Protein AF-A0A397SBZ4-F1 (afdb_monomer_lite)

Sequence (179 aa):
MANTTSKLQFVIDMLSDFSPIKFYKKYGGYKLRKEVERDLLAQLKMVEESGSTKQACKAKQHITNFNDTICSTRCEGYWDDRDMKMAQKRTEKRKSIHDYHIEYNVYREHDAHSSRITNATEKDDVSPTKKNLNDEINNFFQSPSEQKSTNPIKRRRESGIFNANNEEDKKMKIRDFFP

Radius of gyration: 30.91 Å; chains: 1; bounding box: 66×48×78 Å

Secondary structure (DSSP, 8-state):
-HHHHHHHHHHHHHGGG--HHHHHHHH-SSS-HHHHHHHHHHHHHHHHHHS-HHHHHHHHHHHHTHHHHHTSHHHHHHHHHHHHHHHHHHHHHHHHHHHHHHHHHHHHHHHHHHHHHHHHHHHTSS------THHHHHHHT-S----------PPP-----------------------

Organism: NCBI:txid658196

Foldseek 3Di:
DVVLVVLLVVCLVCLVVPALVVQCVVPVPVDDLVVSLVSSLVSLVVCLVPPDPVSVVSSVVCNVCVVVRCPDPVNVVSVVVVVVVVVVVVVVVVVVVVVVVVVVVVVVVVVVVVCVVVVVVVCVVPPDDDDDPPPVVVVVPDDDDDDDPPDDDDDDDDDDDDYDDDDDDDDDDDDDDDD

Structure (mmCIF, N/CA/C/O backbone):
data_AF-A0A397SBZ4-F1
#
_entry.id   AF-A0A397SBZ4-F1
#
loop_
_atom_site.group_PDB
_atom_site.id
_atom_site.type_symbol
_atom_site.label_atom_id
_atom_site.label_alt_id
_atom_site.label_comp_id
_atom_site.label_asym_id
_atom_site.label_entity_id
_atom_site.label_seq_id
_atom_site.pdbx_PDB_ins_code
_atom_site.Cartn_x
_atom_site.Cartn_y
_atom_site.Cartn_z
_atom_site.occupancy
_atom_site.B_iso_or_equiv
_atom_site.auth_seq_id
_atom_site.auth_comp_id
_atom_site.auth_asym_id
_atom_site.auth_atom_id
_atom_site.pdbx_PDB_model_num
ATOM 1 N N . MET A 1 1 ? -1.867 22.593 4.556 1.00 46.28 1 MET A N 1
ATOM 2 C CA . MET A 1 1 ? -2.786 22.044 5.582 1.00 46.28 1 MET A CA 1
ATOM 3 C C . MET A 1 1 ? -3.973 21.252 5.010 1.00 46.28 1 MET A C 1
ATOM 5 O O . MET A 1 1 ? -4.499 20.418 5.728 1.00 46.28 1 MET A O 1
ATOM 9 N N . ALA A 1 2 ? -4.357 21.404 3.732 1.00 49.19 2 ALA A N 1
ATOM 10 C CA . ALA A 1 2 ? -5.521 20.709 3.147 1.00 49.19 2 ALA A CA 1
ATOM 11 C C . ALA A 1 2 ? -5.445 19.161 3.112 1.00 49.19 2 ALA A C 1
ATOM 13 O O . ALA A 1 2 ? -6.467 18.482 3.109 1.00 49.19 2 ALA A O 1
ATOM 14 N N . ASN A 1 3 ? -4.239 18.584 3.101 1.00 66.25 3 ASN A N 1
ATOM 15 C CA . ASN A 1 3 ? -4.060 17.139 2.926 1.00 66.25 3 ASN A CA 1
ATOM 16 C C . ASN A 1 3 ? -4.430 16.342 4.197 1.00 66.25 3 ASN A C 1
ATOM 18 O O . ASN A 1 3 ? -5.014 15.265 4.109 1.00 66.25 3 ASN A O 1
ATOM 22 N N . THR A 1 4 ? -4.164 16.892 5.386 1.00 75.12 4 THR A N 1
ATOM 23 C CA . THR A 1 4 ? -4.404 16.208 6.668 1.00 75.12 4 THR A CA 1
ATOM 24 C C . THR A 1 4 ? -5.895 16.013 6.939 1.00 75.12 4 THR A C 1
ATOM 26 O O . THR A 1 4 ? -6.314 14.912 7.282 1.00 75.12 4 THR A O 1
ATOM 29 N N . THR A 1 5 ? -6.717 17.032 6.678 1.00 83.50 5 THR A N 1
ATOM 30 C CA . THR A 1 5 ? -8.176 16.965 6.861 1.00 83.50 5 THR A CA 1
ATOM 31 C C . THR A 1 5 ? -8.817 15.908 5.958 1.00 83.50 5 THR A C 1
ATOM 33 O O . THR A 1 5 ? -9.681 15.155 6.397 1.00 83.50 5 THR A O 1
ATOM 36 N N . SER A 1 6 ? -8.340 15.777 4.713 1.00 89.75 6 SER A N 1
ATOM 37 C CA . SER A 1 6 ? -8.847 14.769 3.770 1.00 89.75 6 SER A CA 1
ATOM 38 C C . SER A 1 6 ? -8.523 13.326 4.187 1.00 89.75 6 SER A C 1
ATOM 40 O O . SER A 1 6 ? -9.324 12.411 3.975 1.00 89.75 6 SER A O 1
ATOM 42 N N . LYS A 1 7 ? -7.359 13.111 4.813 1.00 92.12 7 LYS A N 1
ATOM 43 C CA . LYS A 1 7 ? -6.955 11.803 5.342 1.00 92.12 7 LYS A CA 1
ATOM 44 C C . LYS A 1 7 ? -7.755 11.430 6.573 1.00 92.12 7 LYS A C 1
ATOM 46 O O . LYS A 1 7 ? -8.218 10.297 6.650 1.00 92.12 7 LYS A O 1
ATOM 51 N N . LEU A 1 8 ? -7.936 12.383 7.483 1.00 93.44 8 LEU A N 1
ATOM 52 C CA . LEU A 1 8 ? -8.709 12.187 8.699 1.00 93.44 8 LEU A CA 1
ATOM 53 C C . LEU A 1 8 ? -10.146 11.786 8.362 1.00 93.44 8 LEU A C 1
ATOM 55 O O . LEU A 1 8 ? -10.614 10.753 8.835 1.00 93.44 8 LEU A O 1
ATOM 59 N N . GLN A 1 9 ? -10.799 12.532 7.464 1.00 94.00 9 GLN A N 1
ATOM 60 C CA . GLN A 1 9 ? -12.154 12.211 7.016 1.00 94.00 9 GLN A CA 1
ATOM 61 C C . GLN A 1 9 ? -12.226 10.815 6.390 1.00 94.00 9 GLN A C 1
ATOM 63 O O . GLN A 1 9 ? -13.091 10.019 6.735 1.00 94.00 9 GLN A O 1
ATOM 68 N N . PHE A 1 10 ? -11.263 10.470 5.532 1.00 95.38 10 PHE A N 1
ATOM 69 C CA . PHE A 1 10 ? -11.220 9.139 4.934 1.00 95.38 10 PHE A CA 1
ATOM 70 C C . PHE A 1 10 ? -11.072 8.018 5.973 1.00 95.38 10 PHE A C 1
ATOM 72 O O . PHE A 1 10 ? -11.692 6.966 5.831 1.00 95.38 10 PHE A O 1
ATOM 79 N N . VAL A 1 11 ? -10.250 8.218 7.008 1.00 95.44 11 VAL A N 1
ATOM 80 C CA . VAL A 1 11 ? -10.104 7.236 8.091 1.00 95.44 11 VAL A CA 1
ATOM 81 C C . VAL A 1 11 ? -11.407 7.110 8.871 1.00 95.44 11 VAL A C 1
ATOM 83 O O . VAL A 1 11 ? -11.813 5.982 9.135 1.00 95.44 11 VAL A O 1
ATOM 86 N N . ILE A 1 12 ? -12.086 8.226 9.161 1.00 95.00 12 ILE A N 1
ATOM 87 C CA . ILE A 1 12 ? -13.406 8.244 9.807 1.00 95.00 12 ILE A CA 1
ATOM 88 C C . ILE A 1 12 ? -14.417 7.405 9.016 1.00 95.00 12 ILE A C 1
ATOM 90 O O . ILE A 1 12 ? -15.064 6.531 9.597 1.00 95.00 12 ILE A O 1
ATOM 94 N N . ASP A 1 13 ? -14.510 7.616 7.702 1.00 94.50 13 ASP A N 1
ATOM 95 C CA . ASP A 1 13 ? -15.430 6.877 6.829 1.00 94.50 13 ASP A CA 1
ATOM 96 C C . ASP A 1 13 ? -15.102 5.369 6.818 1.00 94.50 13 ASP A C 1
ATOM 98 O O . ASP A 1 13 ? -15.990 4.512 6.804 1.00 94.50 13 ASP A O 1
ATOM 102 N N . MET A 1 14 ? -13.809 5.033 6.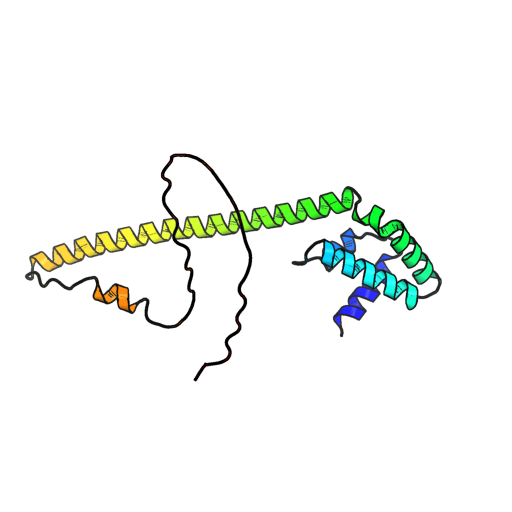890 1.00 95.06 14 MET A N 1
ATOM 103 C CA . MET A 1 14 ? -13.304 3.660 6.876 1.00 95.06 14 MET A CA 1
ATOM 104 C C . MET A 1 14 ? -13.453 2.925 8.223 1.00 95.06 14 MET A C 1
ATOM 106 O O . MET A 1 14 ? -13.342 1.704 8.240 1.00 95.06 14 MET A O 1
ATOM 110 N N . LEU A 1 15 ? -13.733 3.597 9.349 1.00 93.75 15 LEU A N 1
ATOM 111 C CA . LEU A 1 15 ? -13.794 2.953 10.680 1.00 93.75 15 LEU A CA 1
ATOM 112 C C . LEU A 1 15 ? -14.813 1.807 10.784 1.00 93.75 15 LEU A C 1
ATOM 114 O O . LEU A 1 15 ? -14.679 0.943 11.651 1.00 93.75 15 LEU A O 1
ATOM 118 N N . SER A 1 16 ? -15.868 1.844 9.966 1.00 90.44 16 SER A N 1
ATOM 119 C CA . SER A 1 16 ? -16.943 0.844 9.958 1.00 90.44 16 SER A CA 1
ATOM 120 C C . SER A 1 16 ? -16.513 -0.492 9.345 1.00 90.44 16 SER A C 1
ATOM 122 O O . SER A 1 16 ? -16.875 -1.537 9.875 1.00 90.44 16 SER A O 1
ATOM 124 N N . ASP A 1 17 ? -15.705 -0.445 8.288 1.00 93.44 17 ASP A N 1
ATOM 125 C CA . ASP A 1 17 ? -15.123 -1.590 7.583 1.00 93.44 17 ASP A CA 1
ATOM 126 C C . ASP A 1 17 ? -13.618 -1.342 7.416 1.00 93.44 17 ASP A C 1
ATOM 128 O O . ASP A 1 17 ? -13.101 -1.040 6.323 1.00 93.44 17 ASP A O 1
ATOM 132 N N . PHE A 1 18 ? -12.946 -1.357 8.571 1.00 94.25 18 PHE A N 1
ATOM 133 C CA . PHE A 1 18 ? -11.556 -0.957 8.708 1.00 94.25 18 PHE A CA 1
ATOM 134 C C . PHE A 1 18 ? -10.638 -1.917 7.958 1.00 94.25 18 PHE A C 1
ATOM 136 O O . PHE A 1 18 ? -10.640 -3.127 8.172 1.00 94.25 18 PHE A O 1
ATOM 143 N N . SER A 1 19 ? -9.811 -1.355 7.080 1.00 95.00 19 SER A N 1
ATOM 144 C CA . SER A 1 19 ? -8.835 -2.119 6.317 1.00 95.00 19 SER A CA 1
ATOM 145 C C . SER A 1 19 ? -7.596 -1.267 6.053 1.00 95.00 19 SER A C 1
ATOM 147 O O . SER A 1 19 ? -7.674 -0.324 5.259 1.00 95.00 19 SER A O 1
ATOM 149 N N . PRO A 1 20 ? -6.428 -1.608 6.631 1.00 96.00 20 PRO A N 1
ATOM 150 C CA . PRO A 1 20 ? -5.188 -0.891 6.341 1.00 96.00 20 PRO A CA 1
ATOM 151 C C . PRO A 1 20 ? -4.873 -0.851 4.842 1.00 96.00 20 PRO A C 1
ATOM 153 O O . PRO A 1 20 ? -4.431 0.169 4.326 1.00 96.00 20 PRO A O 1
ATOM 156 N N . ILE A 1 21 ? -5.221 -1.911 4.105 1.00 96.25 21 ILE A N 1
ATOM 157 C CA . ILE A 1 21 ? -5.024 -2.003 2.653 1.00 96.25 21 ILE A CA 1
ATOM 158 C C . ILE A 1 21 ? -5.789 -0.912 1.896 1.00 96.25 21 ILE A C 1
ATOM 160 O O . ILE A 1 21 ? -5.253 -0.351 0.940 1.00 96.25 21 ILE A O 1
ATOM 164 N N . LYS A 1 22 ? -7.022 -0.568 2.300 1.00 95.56 22 LYS A N 1
ATOM 165 C CA . LYS A 1 22 ? -7.767 0.543 1.672 1.00 95.56 22 LYS A CA 1
ATOM 166 C C . LYS A 1 22 ? -7.015 1.863 1.845 1.00 95.56 22 LYS A C 1
ATOM 168 O O . LYS A 1 22 ? -6.905 2.638 0.894 1.00 95.56 22 LYS A O 1
ATOM 173 N N . PHE A 1 23 ? -6.442 2.085 3.026 1.00 95.62 23 PHE A N 1
ATOM 174 C CA . PHE A 1 23 ? -5.597 3.245 3.287 1.00 95.62 23 PHE A CA 1
ATOM 175 C C . PHE A 1 23 ? -4.302 3.213 2.462 1.00 95.62 23 PHE A C 1
ATOM 177 O O . PHE A 1 23 ? -3.954 4.215 1.836 1.00 95.62 23 PHE A O 1
ATOM 184 N N . TYR A 1 24 ? -3.626 2.063 2.376 1.00 95.12 24 TYR A N 1
ATOM 185 C CA . TYR A 1 24 ? -2.408 1.903 1.577 1.00 95.12 24 TYR A CA 1
ATOM 186 C C . TYR A 1 24 ? -2.648 2.158 0.090 1.00 95.12 24 TYR A C 1
ATOM 188 O O . TYR A 1 24 ? -1.832 2.805 -0.558 1.00 95.12 24 TYR A O 1
ATOM 196 N N . LYS A 1 25 ? -3.777 1.708 -0.462 1.00 93.69 25 LYS A N 1
ATOM 197 C CA . LYS A 1 25 ? -4.127 1.970 -1.865 1.00 93.69 25 LYS A CA 1
ATOM 198 C C . LYS A 1 25 ? -4.328 3.458 -2.141 1.00 93.69 25 LYS A C 1
ATOM 200 O O . LYS A 1 25 ? -3.931 3.936 -3.197 1.00 93.69 25 LYS A O 1
ATOM 205 N N . LYS A 1 26 ? -4.925 4.191 -1.195 1.00 93.62 26 LYS A N 1
ATOM 206 C CA . LYS A 1 26 ? -5.213 5.622 -1.362 1.00 93.62 26 LYS A CA 1
ATOM 207 C C . LYS A 1 26 ? -3.995 6.515 -1.107 1.00 93.62 26 LYS A C 1
ATOM 209 O O . LYS A 1 26 ? -3.811 7.499 -1.815 1.00 93.62 26 LYS A O 1
ATOM 214 N N . TYR A 1 27 ? -3.165 6.184 -0.115 1.00 92.19 27 TYR A N 1
ATOM 215 C CA . TYR A 1 27 ? -2.091 7.070 0.364 1.00 92.19 27 TYR A CA 1
ATOM 216 C C . TYR A 1 27 ? -0.688 6.451 0.364 1.00 92.19 27 TYR A C 1
ATOM 218 O O . TYR A 1 27 ? 0.291 7.146 0.644 1.00 92.19 27 TYR A O 1
ATOM 226 N N . GLY A 1 28 ? -0.556 5.170 0.029 1.00 82.75 28 GLY A N 1
ATOM 227 C CA . GLY A 1 28 ? 0.700 4.421 0.059 1.00 82.75 28 GLY A CA 1
ATOM 228 C C . GLY A 1 28 ? 1.531 4.490 -1.219 1.00 82.75 28 GLY A C 1
ATOM 229 O O . GLY A 1 28 ? 2.298 3.570 -1.466 1.00 82.75 28 GLY A O 1
ATOM 230 N N . GLY A 1 29 ? 1.389 5.556 -2.017 1.00 84.44 29 GLY A N 1
ATOM 231 C CA . GLY A 1 29 ? 1.978 5.741 -3.355 1.00 84.44 29 GLY A CA 1
ATOM 232 C C . GLY A 1 29 ? 3.460 5.363 -3.481 1.00 84.44 29 GLY A C 1
ATOM 233 O O . GLY A 1 29 ? 3.771 4.197 -3.665 1.00 84.44 29 GLY A O 1
ATOM 234 N N . TYR A 1 30 ? 4.382 6.326 -3.400 1.00 70.50 30 TYR A N 1
ATOM 235 C CA . TYR A 1 30 ? 5.843 6.083 -3.449 1.00 70.50 30 TYR A CA 1
ATOM 236 C C . TYR A 1 30 ? 6.495 6.011 -2.063 1.00 70.50 30 TYR A C 1
ATOM 238 O O . TYR A 1 30 ? 7.714 6.041 -1.934 1.00 70.50 30 TYR A O 1
ATOM 246 N N . LYS A 1 31 ? 5.676 5.947 -1.015 1.00 83.75 31 LYS A N 1
ATOM 247 C CA . LYS A 1 31 ? 6.141 5.920 0.369 1.00 83.75 31 LYS A CA 1
ATOM 248 C C . LYS A 1 31 ? 6.629 4.534 0.768 1.00 83.75 31 LYS A C 1
ATOM 250 O O . LYS A 1 31 ? 6.171 3.520 0.225 1.00 83.75 31 LYS A O 1
ATOM 255 N N . LEU A 1 32 ? 7.514 4.508 1.760 1.00 90.62 32 LEU A N 1
ATOM 256 C CA . LEU A 1 32 ? 7.922 3.276 2.426 1.00 90.62 32 LEU A CA 1
ATOM 257 C C . LEU A 1 32 ? 6.771 2.747 3.285 1.00 90.62 32 LEU A C 1
ATOM 259 O O . LEU A 1 32 ? 6.054 3.527 3.914 1.00 90.62 32 LEU A O 1
ATOM 263 N N . ARG A 1 33 ? 6.629 1.420 3.370 1.00 93.25 33 ARG A N 1
ATOM 264 C CA . ARG A 1 33 ? 5.590 0.752 4.172 1.00 93.25 33 ARG A CA 1
ATOM 265 C C . ARG A 1 33 ? 5.457 1.345 5.579 1.00 93.25 33 ARG A C 1
ATOM 267 O O . ARG A 1 33 ? 4.388 1.826 5.950 1.00 93.25 33 ARG A O 1
ATOM 274 N N . LYS A 1 34 ? 6.578 1.418 6.302 1.00 93.50 34 LYS A N 1
ATOM 275 C CA . LYS A 1 34 ? 6.638 1.943 7.676 1.00 93.50 34 LYS A CA 1
ATOM 276 C C . LYS A 1 34 ? 6.150 3.388 7.797 1.00 93.50 34 LYS A C 1
ATOM 278 O O . LYS A 1 34 ? 5.624 3.773 8.836 1.00 93.50 34 LYS A O 1
ATOM 283 N N . GLU A 1 35 ? 6.331 4.210 6.765 1.00 94.38 35 GLU A N 1
ATOM 284 C CA . GLU A 1 35 ? 5.859 5.598 6.775 1.00 94.38 35 GLU A CA 1
ATOM 285 C C . GLU A 1 35 ? 4.342 5.669 6.629 1.00 94.38 35 GLU A C 1
ATOM 287 O O . GLU A 1 35 ? 3.697 6.471 7.298 1.00 94.38 35 GLU A O 1
ATOM 292 N N . VAL A 1 36 ? 3.768 4.823 5.773 1.00 94.50 36 VAL A N 1
ATOM 293 C CA . VAL A 1 36 ? 2.319 4.767 5.544 1.00 94.50 36 VAL A CA 1
ATOM 294 C C . VAL A 1 36 ? 1.602 4.200 6.765 1.00 94.50 36 VAL A C 1
ATOM 296 O O . VAL A 1 36 ? 0.556 4.712 7.149 1.00 94.50 36 VAL A O 1
ATOM 299 N N . GLU A 1 37 ? 2.175 3.183 7.404 1.00 95.62 37 GLU A N 1
ATOM 300 C CA . GLU A 1 37 ? 1.661 2.620 8.656 1.00 95.62 37 GLU A CA 1
ATOM 301 C C . GLU A 1 37 ? 1.715 3.636 9.796 1.00 95.62 37 GLU A C 1
ATOM 303 O O . GLU A 1 37 ? 0.733 3.804 10.516 1.00 95.62 37 GLU A O 1
ATOM 308 N N . ARG A 1 38 ? 2.824 4.377 9.922 1.00 95.69 38 ARG A N 1
ATOM 309 C CA . ARG A 1 38 ? 2.941 5.466 10.900 1.00 95.69 38 ARG A CA 1
ATOM 310 C C . ARG A 1 38 ? 1.912 6.567 10.647 1.00 95.69 38 ARG A C 1
ATOM 312 O O . ARG A 1 38 ? 1.324 7.068 11.600 1.00 95.69 38 ARG A O 1
ATOM 319 N N . ASP A 1 39 ? 1.692 6.929 9.384 1.00 95.38 39 ASP A N 1
ATOM 320 C CA . ASP A 1 39 ? 0.688 7.922 8.982 1.00 95.38 39 ASP A CA 1
ATOM 321 C C . ASP A 1 39 ? -0.725 7.433 9.338 1.00 95.38 39 ASP A C 1
ATOM 323 O O . ASP A 1 39 ? -1.476 8.162 9.978 1.00 95.38 39 ASP A O 1
ATOM 327 N N . LEU A 1 40 ? -1.067 6.177 9.025 1.00 96.12 40 LEU A N 1
ATOM 328 C CA . LEU A 1 40 ? -2.351 5.574 9.399 1.00 96.12 40 LEU A CA 1
ATOM 329 C C . LEU A 1 40 ? -2.565 5.584 10.918 1.00 96.12 40 LEU A C 1
ATOM 331 O O . LEU A 1 40 ? -3.630 5.989 11.383 1.00 96.12 40 LEU A O 1
ATOM 335 N N . LEU A 1 41 ? -1.553 5.180 11.688 1.00 96.94 41 LEU A N 1
ATOM 336 C CA . LEU A 1 41 ? -1.625 5.185 13.146 1.00 96.94 41 LEU A CA 1
ATOM 337 C C . LEU A 1 41 ? -1.812 6.605 13.696 1.00 96.94 41 LEU A C 1
ATOM 339 O O . LEU A 1 41 ? -2.608 6.806 14.610 1.00 96.94 41 LEU A O 1
ATOM 343 N N . ALA A 1 42 ? -1.121 7.596 13.128 1.00 96.38 42 ALA A N 1
ATOM 344 C CA . ALA A 1 42 ? -1.290 8.995 13.509 1.00 96.38 42 ALA A CA 1
ATOM 345 C C . ALA A 1 42 ? -2.716 9.493 13.228 1.00 96.38 42 ALA A C 1
ATOM 347 O O . ALA A 1 42 ? -3.316 10.131 14.088 1.00 96.38 42 ALA A O 1
ATOM 348 N N . GLN A 1 43 ? -3.291 9.152 12.069 1.00 96.00 43 GLN A N 1
ATOM 349 C CA . GLN A 1 43 ? -4.679 9.508 11.761 1.00 96.00 43 GLN A CA 1
ATOM 350 C C . GLN A 1 43 ? -5.670 8.833 12.719 1.00 96.00 43 GLN A C 1
ATOM 352 O O . GLN A 1 43 ? -6.603 9.483 13.174 1.00 96.00 43 GLN A O 1
ATOM 357 N N . LEU A 1 44 ? -5.467 7.558 13.066 1.00 96.69 44 LEU A N 1
ATOM 358 C CA . LEU A 1 44 ? -6.320 6.865 14.037 1.00 96.69 44 LEU A CA 1
ATOM 359 C C . LEU A 1 44 ? -6.275 7.527 15.419 1.00 96.69 44 LEU A C 1
ATOM 361 O O . LEU A 1 44 ? -7.327 7.711 16.024 1.00 96.69 44 LEU A O 1
ATOM 365 N N . LYS A 1 45 ? -5.091 7.937 15.890 1.00 96.94 45 LYS A N 1
ATOM 366 C CA . LYS A 1 45 ? -4.945 8.672 17.159 1.00 96.94 45 LYS A CA 1
ATOM 367 C C . LYS A 1 45 ? -5.670 10.014 17.132 1.00 96.94 45 LYS A C 1
ATOM 369 O O . LYS A 1 45 ? -6.384 10.346 18.068 1.00 96.94 45 LYS A O 1
ATOM 374 N N . MET A 1 46 ? -5.580 10.746 16.023 1.00 95.50 46 MET A N 1
ATOM 375 C CA . MET A 1 46 ? -6.344 11.985 15.870 1.00 95.50 46 MET A CA 1
ATOM 376 C C . MET A 1 46 ? -7.858 11.743 15.946 1.00 95.50 46 MET A C 1
ATOM 378 O O . MET A 1 46 ? -8.573 12.540 16.546 1.00 95.50 46 MET A O 1
ATOM 382 N N . VAL A 1 47 ? -8.362 10.650 15.365 1.00 96.12 47 VAL A N 1
ATOM 383 C CA . VAL A 1 47 ? -9.783 10.274 15.475 1.00 96.12 47 VAL A CA 1
ATOM 384 C C . VAL A 1 47 ? -10.156 9.875 16.905 1.00 96.12 47 VAL A C 1
ATOM 386 O O . VAL A 1 47 ? -11.258 10.189 17.344 1.00 96.12 47 VAL A O 1
ATOM 389 N N . GLU A 1 48 ? -9.267 9.197 17.630 1.00 96.62 48 GLU A N 1
ATOM 390 C CA . GLU A 1 48 ? -9.469 8.878 19.048 1.00 96.62 48 GLU A CA 1
ATOM 391 C C . GLU A 1 48 ? -9.633 10.149 19.896 1.00 96.62 48 GLU A C 1
ATOM 393 O O . GLU A 1 48 ? -10.521 10.206 20.742 1.00 96.62 48 GLU A O 1
ATOM 398 N N . GLU A 1 49 ? -8.825 11.176 19.631 1.00 94.75 49 GLU A N 1
ATOM 399 C CA . GLU A 1 49 ? -8.814 12.426 20.400 1.00 94.75 49 GLU A CA 1
ATOM 400 C C . GLU A 1 49 ? -9.935 13.402 20.010 1.00 94.75 49 GLU A C 1
ATOM 402 O O . GLU A 1 49 ? -10.472 14.100 20.869 1.00 94.75 49 GLU A O 1
ATOM 407 N N . SER A 1 50 ? -10.283 13.480 18.721 1.00 91.81 50 SER A N 1
ATOM 408 C CA . SER A 1 50 ? -11.175 14.524 18.178 1.00 91.81 50 SER A CA 1
ATOM 409 C C . SER A 1 50 ? -12.508 14.014 17.623 1.00 91.81 50 SER A C 1
ATOM 411 O O . SER A 1 50 ? -13.380 14.812 17.276 1.00 91.81 50 SER A O 1
ATOM 413 N N . GLY A 1 51 ? -12.681 12.696 17.508 1.00 90.38 51 GLY A N 1
ATOM 414 C CA . GLY A 1 51 ? -13.893 12.086 16.970 1.00 90.38 51 GLY A CA 1
ATOM 415 C C . GLY A 1 51 ? -15.065 12.085 17.952 1.00 90.38 51 GLY A C 1
ATOM 416 O O . GLY A 1 51 ? -14.921 12.287 19.156 1.00 90.38 51 GLY A O 1
ATOM 417 N N . SER A 1 52 ? -16.261 11.777 17.443 1.00 93.69 52 SER A N 1
ATOM 418 C CA . SER A 1 52 ? -17.409 11.472 18.309 1.00 93.69 52 SER A CA 1
ATOM 419 C C . SER A 1 52 ? -17.120 10.256 19.196 1.00 93.69 52 SER A C 1
ATOM 421 O O . SER A 1 52 ? -16.335 9.385 18.825 1.00 93.69 52 SER A O 1
ATOM 423 N N . THR A 1 53 ? -17.825 10.108 20.321 1.00 94.31 53 THR A N 1
ATOM 424 C CA . THR A 1 53 ? -17.610 9.006 21.281 1.00 94.31 53 THR A CA 1
ATOM 425 C C . THR A 1 53 ? -17.598 7.620 20.620 1.00 94.31 53 THR A C 1
ATOM 427 O O . THR A 1 53 ? -16.767 6.773 20.945 1.00 94.31 53 THR A O 1
ATOM 430 N N . LYS A 1 54 ? -18.482 7.391 19.635 1.00 95.12 54 LYS A N 1
ATOM 431 C CA . LYS A 1 54 ? -18.538 6.131 18.873 1.00 95.12 54 LYS A CA 1
ATOM 432 C C . LYS A 1 54 ? -17.315 5.939 17.973 1.00 95.12 54 LYS A C 1
ATOM 434 O O . LYS A 1 54 ? -16.802 4.827 17.875 1.00 95.12 54 LYS A O 1
ATOM 439 N N . GLN A 1 55 ? -16.868 6.997 17.298 1.00 95.12 55 GLN A N 1
ATOM 440 C CA . GLN A 1 55 ? -15.694 6.956 16.421 1.00 95.12 55 GLN A CA 1
ATOM 441 C C . GLN A 1 55 ? -14.414 6.772 17.233 1.00 95.12 55 GLN A C 1
ATOM 443 O O . GLN A 1 55 ? -13.616 5.906 16.890 1.00 95.12 55 GLN A O 1
ATOM 448 N N . ALA A 1 56 ? -14.268 7.509 18.334 1.00 95.88 56 ALA A N 1
ATOM 449 C CA . ALA A 1 56 ? -13.124 7.409 19.227 1.00 95.88 56 ALA A CA 1
ATOM 450 C C . ALA A 1 56 ? -12.985 5.998 19.816 1.00 95.88 56 ALA A C 1
ATOM 452 O O . ALA A 1 56 ? -11.908 5.411 19.773 1.00 95.88 56 ALA A O 1
ATOM 453 N N . CYS A 1 57 ? -14.092 5.398 20.270 1.00 95.94 57 CYS A N 1
ATOM 454 C CA . CYS A 1 57 ? -14.097 4.026 20.781 1.00 95.94 57 CYS A CA 1
ATOM 455 C C . CYS A 1 57 ? -13.649 3.003 19.719 1.00 95.94 57 CYS A C 1
ATOM 457 O O . CYS A 1 57 ? -12.794 2.159 19.992 1.00 95.94 57 CYS A O 1
ATOM 459 N N . LYS A 1 58 ? -14.160 3.115 18.484 1.00 96.00 58 LYS A N 1
ATOM 460 C CA . LYS A 1 58 ? -13.732 2.253 17.368 1.00 96.00 58 LYS A CA 1
ATOM 461 C C . LYS A 1 58 ? -12.268 2.472 16.991 1.00 96.00 58 LYS A C 1
ATOM 463 O O . LYS A 1 58 ? -11.549 1.504 16.767 1.00 96.00 58 LYS A O 1
ATOM 468 N N . ALA A 1 59 ? -11.819 3.724 16.920 1.00 96.56 59 ALA A N 1
ATOM 469 C CA . ALA A 1 59 ? -10.431 4.054 16.617 1.00 96.56 59 ALA A CA 1
ATOM 470 C C . ALA A 1 59 ? -9.487 3.451 17.664 1.00 96.56 59 ALA A C 1
ATOM 472 O O . ALA A 1 59 ? -8.528 2.781 17.293 1.00 96.56 59 ALA A O 1
ATOM 473 N N . LYS A 1 60 ? -9.822 3.581 18.952 1.00 97.00 60 LYS A N 1
ATOM 474 C CA . LYS A 1 60 ? -9.074 2.974 20.056 1.00 97.00 60 LYS A CA 1
ATOM 475 C C . LYS A 1 60 ? -8.957 1.456 19.918 1.00 97.00 60 LYS A C 1
ATOM 477 O O . LYS A 1 60 ? -7.863 0.920 20.049 1.00 97.00 60 LYS A O 1
ATOM 482 N N . GLN A 1 61 ? -10.052 0.771 19.585 1.00 96.50 61 GLN A N 1
ATOM 483 C CA . GLN A 1 61 ? -10.034 -0.675 19.341 1.00 96.50 61 GLN A CA 1
ATOM 484 C C . GLN A 1 61 ? -9.064 -1.054 18.207 1.00 96.50 61 GLN A C 1
ATOM 486 O O . GLN A 1 61 ? -8.261 -1.976 18.356 1.00 96.50 61 GLN A O 1
ATOM 491 N N . HIS A 1 62 ? -9.100 -0.322 17.090 1.00 96.31 62 HIS A N 1
ATOM 492 C CA . HIS A 1 62 ? -8.190 -0.551 15.961 1.00 96.31 62 HIS A CA 1
ATOM 493 C C . HIS A 1 62 ? -6.735 -0.204 16.289 1.00 96.31 62 HIS A C 1
ATOM 495 O O . HIS A 1 62 ? -5.836 -0.860 15.773 1.00 96.31 62 HIS A O 1
ATOM 501 N N . ILE A 1 63 ? -6.487 0.785 17.154 1.00 97.00 63 ILE A N 1
ATOM 502 C CA . ILE A 1 63 ? -5.144 1.127 17.649 1.00 97.00 63 ILE A CA 1
ATOM 503 C C . ILE A 1 63 ? -4.584 -0.008 18.511 1.00 97.00 63 ILE A C 1
ATOM 505 O O . ILE A 1 63 ? -3.430 -0.391 18.332 1.00 97.00 63 ILE A O 1
ATOM 509 N N . THR A 1 64 ? -5.385 -0.573 19.419 1.00 97.00 64 THR A N 1
ATOM 510 C CA . THR A 1 64 ? -4.957 -1.697 20.266 1.00 97.00 64 THR A CA 1
ATOM 511 C C . THR A 1 64 ? -4.563 -2.912 19.427 1.00 97.00 64 THR A C 1
ATOM 513 O O . THR A 1 64 ? -3.514 -3.501 19.666 1.00 97.00 64 THR A O 1
ATOM 516 N N . ASN A 1 65 ? -5.342 -3.222 18.390 1.00 95.81 65 ASN A N 1
ATOM 517 C CA . ASN A 1 65 ? -5.102 -4.369 17.506 1.00 95.81 65 ASN A CA 1
ATOM 518 C C . ASN A 1 65 ? -4.244 -4.012 16.278 1.00 95.81 65 ASN A C 1
ATOM 520 O O . ASN A 1 65 ? -4.210 -4.756 15.292 1.00 95.81 65 ASN A O 1
ATOM 524 N N . PHE A 1 66 ? -3.593 -2.844 16.283 1.00 96.19 66 PHE A N 1
ATOM 525 C CA . PHE A 1 66 ? -2.996 -2.279 15.076 1.00 96.19 66 PHE A CA 1
ATOM 526 C C . PHE A 1 66 ? -1.890 -3.166 14.515 1.00 96.19 66 PHE A C 1
ATOM 528 O O . PHE A 1 66 ? -1.933 -3.507 13.334 1.00 96.19 66 PHE A O 1
ATOM 535 N N . ASN A 1 67 ? -0.945 -3.573 15.369 1.00 94.94 67 ASN A N 1
ATOM 536 C CA . ASN A 1 67 ? 0.201 -4.397 14.980 1.00 94.94 67 ASN A CA 1
ATOM 537 C C . ASN A 1 67 ? -0.247 -5.727 14.369 1.00 94.94 67 ASN A C 1
ATOM 539 O O . ASN A 1 67 ? 0.200 -6.076 13.280 1.00 94.94 67 ASN A O 1
ATOM 543 N N . ASP A 1 68 ? -1.197 -6.409 15.004 1.00 95.19 68 ASP A N 1
ATOM 544 C CA . ASP A 1 68 ? -1.737 -7.675 14.499 1.00 95.19 68 ASP A CA 1
ATOM 545 C C . ASP A 1 68 ? -2.408 -7.491 13.133 1.00 95.19 68 ASP A C 1
ATOM 547 O O . ASP A 1 68 ? -2.270 -8.316 12.228 1.00 95.19 68 ASP A O 1
ATOM 551 N N . THR A 1 69 ? -3.091 -6.360 12.940 1.00 94.38 69 THR A N 1
ATOM 552 C CA . THR A 1 69 ? -3.776 -6.060 11.681 1.00 94.38 69 THR A CA 1
ATOM 553 C C . THR A 1 69 ? -2.785 -5.749 10.551 1.00 94.38 69 THR A C 1
ATOM 555 O O . THR A 1 69 ? -2.953 -6.242 9.430 1.00 94.38 69 THR A O 1
ATOM 558 N N . ILE A 1 70 ? -1.746 -4.944 10.806 1.00 94.94 70 ILE A N 1
ATOM 559 C CA . ILE A 1 70 ? -0.758 -4.564 9.777 1.00 94.94 70 ILE A CA 1
ATOM 560 C C . ILE A 1 70 ? 0.239 -5.683 9.458 1.00 94.94 70 ILE A C 1
ATOM 562 O O . ILE A 1 70 ? 0.713 -5.748 8.327 1.00 94.94 70 ILE A O 1
ATOM 566 N N . CYS A 1 71 ? 0.509 -6.578 10.412 1.00 93.12 71 CYS A N 1
ATOM 567 C CA . CYS A 1 71 ? 1.343 -7.770 10.230 1.00 93.12 71 CYS A CA 1
ATOM 568 C C . CYS A 1 71 ? 0.544 -8.982 9.721 1.00 93.12 71 CYS A C 1
ATOM 570 O O . CYS A 1 71 ? 1.079 -10.083 9.611 1.00 93.12 71 CYS A O 1
ATOM 572 N N . SER A 1 72 ? -0.747 -8.811 9.423 1.00 95.81 72 SER A N 1
ATOM 573 C CA . SER A 1 72 ? -1.561 -9.889 8.866 1.00 95.81 72 SER A CA 1
ATOM 574 C C . SER A 1 72 ? -1.041 -10.325 7.493 1.00 95.81 72 SER A C 1
ATOM 576 O O . SER A 1 72 ? -0.615 -9.500 6.681 1.00 95.81 72 SER A O 1
ATOM 578 N N . THR A 1 73 ? -1.176 -11.615 7.172 1.00 95.69 73 THR A N 1
ATOM 579 C CA . THR A 1 73 ? -0.776 -12.190 5.871 1.00 95.69 73 THR A CA 1
ATOM 580 C C . THR A 1 73 ? -1.378 -11.440 4.683 1.00 95.69 73 THR A C 1
ATOM 582 O O . THR A 1 73 ? -0.764 -11.325 3.626 1.00 95.69 73 THR A O 1
ATOM 585 N N . ARG A 1 74 ? -2.583 -10.886 4.853 1.00 94.75 74 ARG A N 1
ATOM 586 C CA . ARG A 1 74 ? -3.258 -10.097 3.820 1.00 94.75 74 ARG A CA 1
ATOM 587 C C . ARG A 1 74 ? -2.546 -8.766 3.556 1.00 94.75 74 ARG A C 1
ATOM 589 O O . ARG A 1 74 ? -2.471 -8.339 2.405 1.00 94.75 74 ARG A O 1
ATOM 596 N N . CYS A 1 75 ? -2.071 -8.098 4.607 1.00 94.94 75 CYS A N 1
ATOM 597 C CA . CYS A 1 75 ? -1.303 -6.860 4.494 1.00 94.94 75 CYS A CA 1
ATOM 598 C C . CYS A 1 75 ? 0.097 -7.130 3.935 1.00 94.94 75 CYS A C 1
ATOM 600 O O . CYS A 1 75 ? 0.518 -6.402 3.040 1.00 94.94 75 CYS A O 1
ATOM 602 N N . GLU A 1 76 ? 0.766 -8.194 4.389 1.00 94.94 76 GLU A N 1
ATOM 603 C CA . GLU A 1 76 ? 2.053 -8.645 3.835 1.00 94.94 76 GLU A CA 1
ATOM 604 C C . GLU A 1 76 ? 1.945 -8.913 2.330 1.00 94.94 76 GLU A C 1
ATOM 606 O O . GLU A 1 76 ? 2.613 -8.257 1.535 1.00 94.94 76 GLU A O 1
ATOM 611 N N . GLY A 1 77 ? 0.994 -9.758 1.918 1.00 96.00 77 GLY A N 1
ATOM 612 C CA . GLY A 1 77 ? 0.802 -10.094 0.506 1.00 96.00 77 GLY A CA 1
ATOM 613 C C . GLY A 1 77 ? 0.469 -8.887 -0.379 1.00 96.00 77 GLY A C 1
ATOM 614 O O . GLY A 1 77 ? 0.830 -8.864 -1.553 1.00 96.00 77 GLY A O 1
ATOM 615 N N . TYR A 1 78 ? -0.183 -7.852 0.165 1.00 95.38 78 TYR A N 1
ATOM 616 C CA . TYR A 1 78 ? -0.387 -6.596 -0.561 1.00 95.38 78 TYR A CA 1
ATOM 617 C C . TYR A 1 78 ? 0.933 -5.858 -0.827 1.00 95.38 78 TYR A C 1
ATOM 619 O O . TYR A 1 78 ? 1.130 -5.337 -1.928 1.00 95.38 78 TYR A O 1
ATOM 627 N N . TRP A 1 79 ? 1.815 -5.776 0.173 1.00 95.25 79 TRP A N 1
ATOM 628 C CA . TRP A 1 79 ? 3.107 -5.110 0.019 1.00 95.25 79 TRP A CA 1
ATOM 629 C C . TRP A 1 79 ? 4.035 -5.899 -0.899 1.00 95.25 79 TRP A C 1
ATOM 631 O O . TRP A 1 79 ? 4.629 -5.292 -1.787 1.00 95.25 79 TRP A O 1
ATOM 641 N N . ASP A 1 80 ? 4.067 -7.225 -0.771 1.00 95.12 80 ASP A N 1
ATOM 642 C CA . ASP A 1 80 ? 4.849 -8.098 -1.649 1.00 95.12 80 ASP A CA 1
ATOM 643 C C . ASP A 1 80 ? 4.422 -7.954 -3.117 1.00 95.12 80 ASP A C 1
ATOM 645 O O . ASP A 1 80 ? 5.260 -7.730 -3.992 1.00 95.12 80 ASP A O 1
ATOM 649 N N . ASP A 1 81 ? 3.114 -7.995 -3.405 1.00 94.69 81 ASP A N 1
ATOM 650 C CA . ASP A 1 81 ? 2.587 -7.795 -4.763 1.00 94.69 81 ASP A CA 1
ATOM 651 C C . ASP A 1 81 ? 2.924 -6.399 -5.310 1.00 94.69 81 ASP A C 1
ATOM 653 O O . ASP A 1 81 ? 3.335 -6.244 -6.465 1.00 94.69 81 ASP A O 1
ATOM 657 N N . ARG A 1 82 ? 2.798 -5.360 -4.476 1.00 92.44 82 ARG A N 1
ATOM 658 C CA . ARG A 1 82 ? 3.161 -3.991 -4.858 1.00 92.44 82 ARG A CA 1
ATOM 659 C C . ARG A 1 82 ? 4.647 -3.883 -5.190 1.00 92.44 82 ARG A C 1
ATOM 661 O O . ARG A 1 82 ? 4.996 -3.300 -6.220 1.00 92.44 82 ARG A O 1
ATOM 668 N N . ASP A 1 83 ? 5.514 -4.420 -4.344 1.00 91.81 83 ASP A N 1
ATOM 669 C CA . ASP A 1 83 ? 6.962 -4.323 -4.506 1.00 91.81 83 ASP A CA 1
ATOM 670 C C . ASP A 1 83 ? 7.439 -5.157 -5.702 1.00 91.81 83 ASP A C 1
ATOM 672 O O . ASP A 1 83 ? 8.276 -4.691 -6.486 1.00 91.81 83 ASP A O 1
ATOM 676 N N . MET A 1 84 ? 6.818 -6.316 -5.937 1.00 94.69 84 MET A N 1
ATOM 677 C CA . MET A 1 84 ? 7.020 -7.126 -7.137 1.00 94.69 84 MET A CA 1
ATOM 678 C C . MET A 1 84 ? 6.625 -6.364 -8.409 1.00 94.69 84 MET A C 1
ATOM 680 O O . MET A 1 84 ? 7.424 -6.280 -9.343 1.00 94.69 84 MET A O 1
ATOM 684 N N . LYS A 1 85 ? 5.448 -5.724 -8.446 1.00 92.88 85 LYS A N 1
ATOM 685 C CA . LYS A 1 85 ? 5.016 -4.892 -9.588 1.00 92.88 85 LYS A CA 1
ATOM 686 C C . LYS A 1 85 ? 5.968 -3.725 -9.847 1.00 92.88 85 LYS A C 1
ATOM 688 O O . LYS A 1 85 ? 6.264 -3.395 -10.996 1.00 92.88 85 LYS A O 1
ATOM 693 N N . MET A 1 86 ? 6.477 -3.096 -8.790 1.00 90.19 86 MET A N 1
ATOM 694 C CA . MET A 1 86 ? 7.466 -2.020 -8.904 1.00 90.19 86 MET A CA 1
ATOM 695 C C . MET A 1 86 ? 8.822 -2.535 -9.402 1.00 90.19 86 MET A C 1
ATOM 697 O O . MET A 1 86 ? 9.514 -1.839 -10.148 1.00 90.19 86 MET A O 1
ATOM 701 N N . ALA A 1 87 ? 9.226 -3.747 -9.019 1.00 92.50 87 ALA A N 1
ATOM 702 C CA . ALA A 1 87 ? 10.413 -4.400 -9.560 1.00 92.50 87 AL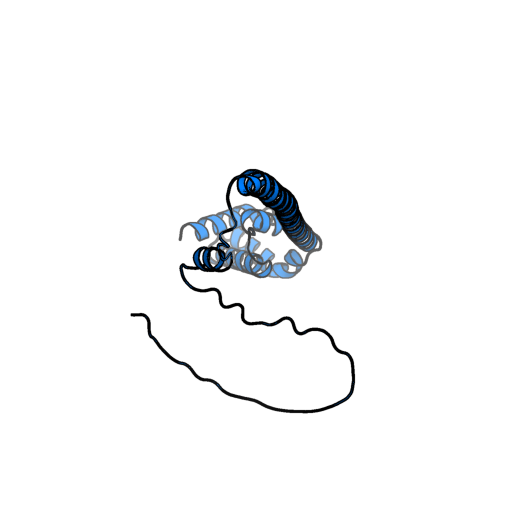A A CA 1
ATOM 703 C C . ALA A 1 87 ? 10.246 -4.732 -11.052 1.00 92.50 87 ALA A C 1
ATOM 705 O O . ALA A 1 87 ? 11.112 -4.361 -11.840 1.00 92.50 87 ALA A O 1
ATOM 706 N N . GLN A 1 88 ? 9.116 -5.320 -11.451 1.00 95.19 88 GLN A N 1
ATOM 707 C CA . GLN A 1 88 ? 8.807 -5.645 -12.850 1.00 95.19 88 GLN A CA 1
ATOM 708 C C . GLN A 1 88 ? 8.858 -4.406 -13.749 1.00 95.19 88 GLN A C 1
ATOM 710 O O . GLN A 1 88 ? 9.623 -4.386 -14.710 1.00 95.19 88 GLN A O 1
ATOM 715 N N . LYS A 1 89 ? 8.175 -3.317 -13.368 1.00 92.81 89 LYS A N 1
ATOM 716 C CA . LYS A 1 89 ? 8.222 -2.044 -14.112 1.00 92.81 89 LYS A CA 1
ATOM 717 C C . LYS A 1 89 ? 9.641 -1.491 -14.266 1.00 92.81 89 LYS A C 1
ATOM 719 O O . LYS A 1 89 ? 9.991 -0.944 -15.312 1.00 92.81 89 LYS A O 1
ATOM 724 N N . ARG A 1 90 ? 10.480 -1.604 -13.227 1.00 92.50 90 ARG A N 1
ATOM 725 C CA . ARG A 1 90 ? 11.892 -1.183 -13.302 1.00 92.50 90 ARG A CA 1
ATOM 726 C C . ARG A 1 90 ? 12.677 -2.044 -14.288 1.00 92.50 90 ARG A C 1
ATOM 728 O O . ARG A 1 90 ? 13.478 -1.499 -15.045 1.00 92.50 90 ARG A O 1
ATOM 735 N N . THR A 1 91 ? 12.452 -3.353 -14.280 1.00 95.12 91 THR A N 1
ATOM 736 C CA . THR A 1 91 ? 13.094 -4.295 -15.203 1.00 95.12 91 THR A CA 1
ATOM 737 C C . THR A 1 91 ? 12.680 -4.028 -16.647 1.00 95.12 91 THR A C 1
ATOM 739 O O . THR A 1 91 ? 13.548 -3.897 -17.504 1.00 95.12 91 THR A O 1
ATOM 742 N N . GLU A 1 92 ? 11.387 -3.851 -16.913 1.00 96.50 92 GLU A N 1
ATOM 743 C CA . GLU A 1 92 ? 10.861 -3.512 -18.243 1.00 96.50 92 GLU A CA 1
ATOM 744 C C . GLU A 1 92 ? 11.444 -2.198 -18.768 1.00 96.50 92 GLU A C 1
ATOM 746 O O . GLU A 1 92 ? 11.933 -2.139 -19.895 1.00 96.50 92 GLU A O 1
ATOM 751 N N . LYS A 1 93 ? 11.487 -1.157 -17.925 1.00 94.50 93 LYS A N 1
ATOM 752 C CA . LYS A 1 93 ? 12.104 0.122 -18.296 1.00 94.50 93 LYS A CA 1
ATOM 753 C C . LYS A 1 93 ? 13.584 -0.041 -18.651 1.00 94.50 93 LYS A C 1
ATOM 755 O O . LYS A 1 93 ? 14.046 0.556 -19.618 1.00 94.50 93 LYS A O 1
ATOM 760 N N . ARG A 1 94 ? 14.338 -0.842 -17.890 1.00 93.50 94 ARG A N 1
ATOM 761 C CA . ARG A 1 94 ? 15.755 -1.121 -18.190 1.00 93.50 94 ARG A CA 1
ATOM 762 C C . ARG A 1 94 ? 15.924 -1.891 -19.493 1.00 93.50 94 ARG A C 1
ATOM 764 O O . ARG A 1 94 ? 16.841 -1.573 -20.240 1.00 93.50 94 ARG A O 1
ATOM 771 N N . LYS A 1 95 ? 15.042 -2.855 -19.766 1.00 95.75 95 LYS A N 1
ATOM 772 C CA . LYS A 1 95 ? 15.029 -3.592 -21.030 1.00 95.75 95 LYS A CA 1
ATOM 773 C C . LYS A 1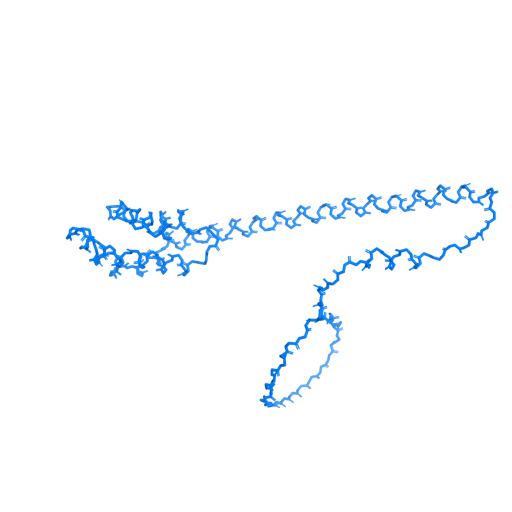 95 ? 14.812 -2.642 -22.211 1.00 95.75 95 LYS A C 1
ATOM 775 O O . LYS A 1 95 ? 15.634 -2.619 -23.110 1.00 95.75 95 LYS A O 1
ATOM 780 N N . SER A 1 96 ? 13.803 -1.774 -22.143 1.00 94.44 96 SER A N 1
ATOM 781 C CA . SER A 1 96 ? 13.540 -0.783 -23.199 1.00 94.44 96 SER A CA 1
ATOM 782 C C . SER A 1 96 ? 14.723 0.165 -23.444 1.00 94.44 96 SER A C 1
ATOM 784 O O . SER A 1 96 ? 15.062 0.434 -24.592 1.00 94.44 96 SER A O 1
ATOM 786 N N . ILE A 1 97 ? 15.390 0.637 -22.383 1.00 94.06 97 ILE A N 1
ATOM 787 C CA . ILE A 1 97 ? 16.600 1.468 -22.515 1.00 94.06 97 ILE A CA 1
ATOM 788 C C . ILE A 1 97 ? 17.734 0.689 -23.195 1.00 94.06 97 ILE A C 1
ATOM 790 O O . ILE A 1 97 ? 18.459 1.245 -24.017 1.00 94.06 97 ILE A O 1
ATOM 794 N N . HIS A 1 98 ? 17.907 -0.583 -22.837 1.00 94.94 98 HIS A N 1
ATOM 795 C CA . HIS A 1 98 ? 18.929 -1.440 -23.424 1.00 94.94 98 HIS A CA 1
ATOM 796 C C . HIS A 1 98 ? 18.674 -1.697 -24.913 1.00 94.94 98 HIS A C 1
ATOM 798 O O . HIS A 1 98 ? 19.590 -1.523 -25.713 1.00 94.94 98 HIS A O 1
ATOM 804 N N . ASP A 1 99 ? 17.435 -2.028 -25.276 1.00 94.38 99 ASP A N 1
ATOM 805 C CA . ASP A 1 99 ? 17.031 -2.280 -26.660 1.00 94.38 99 ASP A CA 1
ATOM 806 C C . ASP A 1 99 ? 17.275 -1.033 -27.533 1.00 94.38 99 ASP A C 1
ATOM 808 O O . ASP A 1 99 ? 17.894 -1.130 -28.591 1.00 94.38 99 ASP A O 1
ATOM 812 N N . TYR A 1 100 ? 16.919 0.160 -27.032 1.00 94.19 100 TYR A N 1
ATOM 813 C CA . TYR A 1 100 ? 17.217 1.433 -27.703 1.00 94.19 100 TYR A CA 1
ATOM 814 C C . TYR A 1 100 ? 18.723 1.667 -27.888 1.00 94.19 100 TYR A C 1
ATOM 816 O O . TYR A 1 100 ? 19.162 2.155 -28.927 1.00 94.19 100 TYR A O 1
ATOM 824 N N . HIS A 1 101 ? 19.540 1.325 -26.887 1.00 92.12 101 HIS A N 1
ATOM 825 C CA . HIS A 1 101 ? 20.990 1.489 -26.980 1.00 92.12 101 HIS A CA 1
ATOM 826 C C . HIS A 1 101 ? 21.606 0.576 -28.047 1.00 92.12 101 HIS A C 1
ATOM 828 O O . HIS A 1 101 ? 22.510 1.005 -28.760 1.00 92.12 101 HIS A O 1
ATOM 834 N N . ILE A 1 102 ? 21.111 -0.660 -28.173 1.00 93.25 102 ILE A N 1
ATOM 835 C CA . ILE A 1 102 ? 21.531 -1.580 -29.236 1.00 93.25 102 ILE A CA 1
ATOM 836 C C . ILE A 1 102 ? 21.177 -0.992 -30.600 1.00 93.25 102 ILE A C 1
ATOM 838 O O . ILE A 1 102 ? 22.061 -0.857 -31.441 1.00 93.25 102 ILE A O 1
ATOM 842 N N . GLU A 1 103 ? 19.915 -0.611 -30.803 1.00 92.25 103 GLU A N 1
ATOM 843 C CA . GLU A 1 103 ? 19.439 -0.061 -32.075 1.00 92.25 103 GLU A CA 1
ATOM 844 C C . GLU A 1 103 ? 20.248 1.176 -32.492 1.00 92.25 103 GLU A C 1
ATOM 846 O O . GLU A 1 103 ? 20.781 1.247 -33.599 1.00 92.25 103 GLU A O 1
ATOM 851 N N . TYR A 1 104 ? 20.423 2.122 -31.571 1.00 92.06 104 TYR A N 1
ATOM 852 C CA . TYR A 1 104 ? 21.195 3.332 -31.823 1.00 92.06 104 TYR A CA 1
ATOM 853 C C . TYR A 1 104 ? 22.674 3.044 -32.135 1.00 92.06 104 TYR A C 1
ATOM 855 O O . TYR A 1 104 ? 23.249 3.685 -33.017 1.00 92.06 104 TYR A O 1
ATOM 863 N N . ASN A 1 105 ? 23.302 2.078 -31.455 1.00 91.38 105 ASN A N 1
ATOM 864 C CA . ASN A 1 105 ? 24.685 1.697 -31.753 1.00 91.38 105 ASN A CA 1
ATOM 865 C C . ASN A 1 105 ? 24.814 1.075 -33.150 1.00 91.38 105 ASN A C 1
ATOM 867 O O . ASN A 1 105 ? 25.769 1.395 -33.852 1.00 91.38 105 ASN A O 1
ATOM 871 N N . VAL A 1 106 ? 23.844 0.257 -33.575 1.00 91.06 106 VAL A N 1
ATOM 872 C CA . VAL A 1 106 ? 23.816 -0.316 -34.931 1.00 91.06 106 VAL A CA 1
ATOM 873 C C . VAL A 1 106 ? 23.755 0.790 -35.986 1.00 91.06 106 VAL A C 1
ATOM 875 O O . VAL A 1 106 ? 24.570 0.792 -36.909 1.00 91.06 106 VAL A O 1
ATOM 878 N N . TYR A 1 107 ? 22.854 1.767 -35.837 1.00 90.06 107 TYR A N 1
ATOM 879 C CA . TYR A 1 107 ? 22.778 2.899 -36.770 1.00 90.06 107 TYR A CA 1
ATOM 880 C C . TYR A 1 107 ? 24.061 3.728 -36.777 1.00 90.06 107 TYR A C 1
ATOM 882 O O . TYR A 1 107 ? 24.584 4.043 -37.842 1.00 90.06 107 TYR A O 1
ATOM 890 N N . ARG A 1 108 ? 24.622 4.020 -35.599 1.00 90.50 108 ARG A N 1
ATOM 891 C CA . ARG A 1 108 ? 25.883 4.760 -35.483 1.00 90.50 108 ARG A CA 1
ATOM 892 C C . ARG A 1 108 ? 27.030 4.056 -36.214 1.00 90.50 108 ARG A C 1
ATOM 894 O O . ARG A 1 108 ? 27.812 4.716 -36.894 1.00 90.50 108 ARG A O 1
ATOM 901 N N . GLU A 1 109 ? 27.166 2.741 -36.054 1.00 89.62 109 GLU A N 1
ATOM 902 C CA . GLU A 1 109 ? 28.203 1.967 -36.745 1.00 89.62 109 GLU A CA 1
ATOM 903 C C . GLU A 1 109 ? 27.984 1.960 -38.259 1.00 89.62 109 GLU A C 1
ATOM 905 O O . GLU A 1 109 ? 28.938 2.154 -39.018 1.00 89.62 109 GLU A O 1
ATOM 910 N N . HIS A 1 110 ? 26.734 1.804 -38.701 1.00 88.94 110 HIS A N 1
ATOM 911 C CA . HIS A 1 110 ? 26.383 1.861 -40.116 1.00 88.94 110 HIS A CA 1
ATOM 912 C C . HIS A 1 110 ? 26.699 3.230 -40.733 1.00 88.94 110 HIS A C 1
ATOM 914 O O . HIS A 1 110 ? 27.300 3.295 -41.806 1.00 88.94 110 HIS A O 1
ATOM 920 N N . ASP A 1 111 ? 26.360 4.323 -40.051 1.00 85.56 111 ASP A N 1
ATOM 921 C CA . ASP A 1 111 ? 26.654 5.686 -40.499 1.00 85.56 111 ASP A CA 1
ATOM 922 C C . ASP A 1 111 ? 28.157 5.951 -40.549 1.00 85.56 111 ASP A C 1
ATOM 924 O O . ASP A 1 111 ? 28.653 6.531 -41.517 1.00 85.56 111 ASP A O 1
ATOM 928 N N . ALA A 1 112 ? 28.909 5.485 -39.548 1.00 85.81 112 ALA A N 1
ATOM 929 C CA . ALA A 1 112 ? 30.363 5.599 -39.534 1.00 85.81 112 ALA A CA 1
ATOM 930 C C . ALA A 1 112 ? 31.003 4.826 -40.700 1.00 85.81 112 ALA A C 1
ATOM 932 O O . ALA A 1 112 ? 31.909 5.335 -41.366 1.00 85.81 112 ALA A O 1
ATOM 933 N N . HIS A 1 113 ? 30.519 3.614 -40.983 1.00 85.00 113 HIS A N 1
ATOM 934 C CA . HIS A 1 113 ? 30.998 2.803 -42.099 1.00 85.00 113 HIS A CA 1
ATOM 935 C C . HIS A 1 113 ? 30.623 3.411 -43.457 1.00 85.00 113 HIS A C 1
ATOM 937 O O . HIS A 1 113 ? 31.475 3.529 -44.337 1.00 85.00 113 HIS A O 1
ATOM 943 N N . SER A 1 114 ? 29.376 3.858 -43.611 1.00 83.19 114 SER A N 1
ATOM 944 C CA . SER A 1 114 ? 28.881 4.514 -44.826 1.00 83.19 114 SER A CA 1
ATOM 945 C C . SER A 1 114 ? 29.655 5.796 -45.103 1.00 83.19 114 SER A C 1
ATOM 947 O O . SER A 1 114 ? 30.190 5.970 -46.192 1.00 83.19 114 SER A O 1
ATOM 949 N N . SER A 1 115 ? 29.836 6.636 -44.082 1.00 79.56 115 SER A N 1
ATOM 950 C CA . SER A 1 115 ? 30.657 7.845 -44.172 1.00 79.56 115 SER A CA 1
ATOM 951 C C . SER A 1 115 ? 32.089 7.518 -44.578 1.00 79.56 115 SER A C 1
ATOM 953 O O . SER A 1 115 ? 32.690 8.258 -45.350 1.00 79.56 115 SER A O 1
ATOM 955 N N . ARG A 1 116 ? 32.667 6.413 -44.092 1.00 81.75 116 ARG A N 1
ATOM 956 C CA . ARG A 1 116 ? 34.007 5.988 -44.508 1.00 81.75 116 ARG A CA 1
ATOM 957 C C . ARG A 1 116 ? 34.055 5.605 -45.986 1.00 81.75 116 ARG A C 1
ATOM 959 O O . ARG A 1 116 ? 35.021 5.982 -46.638 1.00 81.75 116 ARG A O 1
ATOM 966 N N . ILE A 1 117 ? 33.059 4.888 -46.504 1.00 75.19 117 ILE A N 1
ATOM 967 C CA . ILE A 1 117 ? 32.983 4.534 -47.930 1.00 75.19 117 ILE A CA 1
ATOM 968 C C . ILE A 1 117 ? 32.819 5.793 -48.775 1.00 75.19 117 ILE A C 1
ATOM 970 O O . ILE A 1 117 ? 33.619 6.012 -49.679 1.00 75.19 117 ILE A O 1
ATOM 974 N N . THR A 1 118 ? 31.841 6.644 -48.463 1.00 69.19 118 THR A N 1
ATOM 975 C CA . THR A 1 118 ? 31.587 7.877 -49.219 1.00 69.19 118 THR A CA 1
ATOM 976 C C . THR A 1 118 ? 32.824 8.773 -49.227 1.00 69.19 118 THR A C 1
ATOM 978 O O . THR A 1 118 ? 33.307 9.139 -50.292 1.00 69.19 118 THR A O 1
ATOM 981 N N . ASN A 1 119 ? 33.440 9.010 -48.064 1.00 65.94 119 ASN A N 1
ATOM 982 C CA . ASN A 1 119 ? 34.663 9.811 -47.971 1.00 65.94 119 ASN A CA 1
ATOM 983 C C . ASN A 1 119 ? 35.890 9.142 -48.613 1.00 65.94 119 ASN A C 1
ATOM 985 O O . ASN A 1 119 ? 36.825 9.844 -48.982 1.00 65.94 119 ASN A O 1
ATOM 989 N N . ALA A 1 120 ? 35.957 7.808 -48.689 1.00 59.97 120 ALA A N 1
ATOM 990 C CA . ALA A 1 120 ? 37.023 7.116 -49.418 1.00 59.97 120 ALA A CA 1
ATOM 991 C C . ALA A 1 120 ? 36.828 7.259 -50.932 1.00 59.97 120 ALA A C 1
ATOM 993 O O . ALA A 1 120 ? 37.785 7.536 -51.641 1.00 59.97 120 ALA A O 1
ATOM 994 N N . THR A 1 121 ? 35.579 7.174 -51.392 1.00 57.88 121 THR A N 1
ATOM 995 C CA . THR A 1 121 ? 35.203 7.336 -52.803 1.00 57.88 121 THR A CA 1
ATOM 996 C C . THR A 1 121 ? 35.417 8.780 -53.277 1.00 57.88 121 THR A C 1
ATOM 998 O O . THR A 1 121 ? 35.849 8.994 -54.400 1.00 57.88 121 THR A O 1
ATOM 1001 N N . GLU A 1 122 ? 35.195 9.777 -52.413 1.00 52.81 122 GLU A N 1
ATOM 1002 C CA . GLU A 1 122 ? 35.470 11.196 -52.707 1.00 52.81 122 GLU A CA 1
ATOM 1003 C C . GLU A 1 122 ? 36.965 11.567 -52.621 1.00 52.81 122 GLU A C 1
ATOM 1005 O O . GLU A 1 122 ? 37.403 12.536 -53.239 1.00 52.81 122 GLU A O 1
ATOM 1010 N N . LYS A 1 123 ? 37.775 10.814 -51.863 1.00 49.81 123 LYS A N 1
ATOM 1011 C CA . LYS A 1 123 ? 39.224 11.063 -51.712 1.00 49.81 123 LYS A CA 1
ATOM 1012 C C . LYS A 1 123 ? 40.092 10.399 -52.773 1.00 49.81 123 LYS A C 1
ATOM 1014 O O . LYS A 1 123 ? 41.250 10.789 -52.903 1.00 49.81 123 LYS A O 1
ATOM 1019 N N . ASP A 1 124 ? 39.547 9.467 -53.548 1.00 47.06 124 ASP A N 1
ATOM 1020 C CA . ASP A 1 124 ? 40.218 8.982 -54.757 1.00 47.06 124 ASP A CA 1
ATOM 1021 C C . ASP A 1 124 ? 40.214 10.030 -55.890 1.00 47.06 124 ASP A C 1
ATOM 1023 O O . ASP A 1 124 ? 40.931 9.850 -56.870 1.00 47.06 124 ASP A O 1
ATOM 1027 N N . ASP A 1 125 ? 39.527 11.170 -55.708 1.00 51.03 125 ASP A N 1
ATOM 1028 C CA . ASP A 1 125 ? 39.651 12.348 -56.580 1.00 51.03 125 ASP A CA 1
ATOM 1029 C C . ASP A 1 125 ? 40.418 13.536 -55.959 1.00 51.03 125 ASP A C 1
ATOM 1031 O O . ASP A 1 125 ? 40.802 14.453 -56.685 1.00 51.03 125 ASP A O 1
ATOM 1035 N N . VAL A 1 126 ? 40.731 13.558 -54.651 1.00 49.66 126 VAL A N 1
ATOM 1036 C CA . VAL A 1 126 ? 41.563 14.630 -54.058 1.00 49.66 126 VAL A CA 1
ATOM 1037 C C . VAL A 1 126 ? 42.387 14.145 -52.852 1.00 49.66 126 VAL A C 1
ATOM 1039 O O . VAL A 1 126 ? 41.863 13.649 -51.858 1.00 49.66 126 VAL A O 1
ATOM 1042 N N . SER A 1 127 ? 43.703 14.382 -52.941 1.00 45.69 127 SER A N 1
ATOM 1043 C CA . SER A 1 127 ? 44.807 14.078 -52.006 1.00 45.69 127 SER A CA 1
ATOM 1044 C C . SER A 1 127 ? 44.525 14.148 -50.481 1.00 45.69 127 SER A C 1
ATOM 1046 O O . SER A 1 127 ? 43.682 14.926 -50.028 1.00 45.69 127 SER A O 1
ATOM 1048 N N . PRO A 1 128 ? 45.289 13.423 -49.631 1.00 47.53 128 PRO A N 1
ATOM 1049 C CA . PRO A 1 128 ? 44.924 13.193 -48.237 1.00 47.53 128 PRO A CA 1
ATOM 1050 C C . PRO A 1 128 ? 45.409 14.306 -47.295 1.00 47.53 128 PRO A C 1
ATOM 1052 O O . PRO A 1 128 ? 46.554 14.295 -46.844 1.00 47.53 128 PRO A O 1
ATOM 1055 N N . THR A 1 129 ? 44.517 15.198 -46.863 1.00 43.31 129 THR A N 1
ATOM 1056 C CA . THR A 1 129 ? 44.778 16.043 -45.682 1.00 43.31 129 THR A CA 1
ATOM 1057 C C . THR A 1 129 ? 44.198 15.372 -44.437 1.00 43.31 129 THR A C 1
ATOM 1059 O O . THR A 1 129 ? 42.983 15.311 -44.236 1.00 43.31 129 THR A O 1
ATOM 1062 N N . LYS A 1 130 ? 45.079 14.816 -43.596 1.00 50.72 130 LYS A N 1
ATOM 1063 C CA . LYS A 1 130 ? 44.749 14.248 -42.279 1.00 50.72 130 LYS A CA 1
ATOM 1064 C C 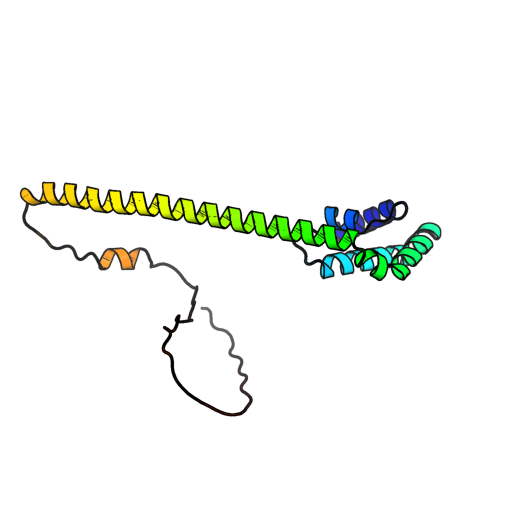. LYS A 1 130 ? 44.118 15.331 -41.391 1.00 50.72 130 LYS A C 1
ATOM 1066 O O . LYS A 1 130 ? 44.833 16.190 -40.886 1.00 50.72 130 LYS A O 1
ATOM 1071 N N . LYS A 1 131 ? 42.802 15.276 -41.170 1.00 51.62 131 LYS A N 1
ATOM 1072 C CA . LYS A 1 131 ? 42.148 16.006 -40.073 1.00 51.62 131 LYS A CA 1
ATOM 1073 C C . LYS A 1 131 ? 42.121 15.114 -38.832 1.00 51.62 131 LYS A C 1
ATOM 1075 O O . LYS A 1 131 ? 41.759 13.942 -38.908 1.00 51.62 131 LYS A O 1
ATOM 1080 N N . ASN A 1 132 ? 42.602 15.664 -37.724 1.00 51.16 132 ASN A N 1
ATOM 1081 C CA . ASN A 1 132 ? 42.837 14.974 -36.464 1.00 51.16 132 ASN A CA 1
ATOM 1082 C C . ASN A 1 132 ? 41.500 14.815 -35.712 1.00 51.16 132 ASN A C 1
ATOM 1084 O O . ASN A 1 132 ? 40.930 15.792 -35.243 1.00 51.16 132 ASN A O 1
ATOM 1088 N N . LEU A 1 133 ? 40.984 13.585 -35.627 1.00 52.84 133 LEU A N 1
ATOM 1089 C CA . LEU A 1 133 ? 39.681 13.225 -35.031 1.00 52.84 133 LEU A CA 1
ATOM 1090 C C . LEU A 1 133 ? 39.567 13.493 -33.515 1.00 52.84 133 LEU A C 1
ATOM 1092 O O . LEU A 1 133 ? 38.478 13.403 -32.954 1.00 52.84 133 LEU A O 1
ATOM 1096 N N . ASN A 1 134 ? 40.672 13.820 -32.843 1.00 53.81 134 ASN A N 1
ATOM 1097 C CA . ASN A 1 134 ? 40.690 14.039 -31.394 1.00 53.81 134 ASN A CA 1
ATOM 1098 C C . ASN A 1 134 ? 40.136 15.407 -30.962 1.00 53.81 134 ASN A C 1
ATOM 1100 O O . ASN A 1 134 ? 39.787 15.568 -29.792 1.00 53.81 134 ASN A O 1
ATOM 1104 N N . ASP A 1 135 ? 40.015 16.368 -31.880 1.00 48.25 135 ASP A N 1
ATOM 1105 C CA . ASP A 1 135 ? 39.609 17.734 -31.530 1.00 48.25 135 ASP A CA 1
ATOM 1106 C C . ASP A 1 135 ? 38.076 17.909 -31.488 1.00 48.25 135 ASP A C 1
ATOM 1108 O O . ASP A 1 135 ? 37.572 18.727 -30.722 1.00 48.25 135 ASP A O 1
ATOM 1112 N N . GLU A 1 136 ? 37.303 17.100 -32.226 1.00 47.62 136 GLU A N 1
ATOM 1113 C CA . GLU A 1 136 ? 35.827 17.163 -32.207 1.00 47.62 136 GLU A CA 1
ATOM 1114 C C . GLU A 1 136 ? 35.209 16.475 -30.984 1.00 47.62 136 GLU A C 1
ATOM 1116 O O . GLU A 1 136 ? 34.227 16.966 -30.425 1.00 47.62 136 GLU A O 1
ATOM 1121 N N . ILE A 1 137 ? 35.810 15.379 -30.506 1.00 53.31 137 ILE A N 1
ATOM 1122 C CA . ILE A 1 137 ? 35.301 14.654 -29.332 1.00 53.31 137 ILE A CA 1
ATOM 1123 C C . ILE A 1 137 ? 35.429 15.519 -28.070 1.00 53.31 137 ILE A C 1
ATOM 1125 O O . ILE A 1 137 ? 34.515 15.540 -27.250 1.00 53.31 137 ILE A O 1
ATOM 1129 N N . ASN A 1 138 ? 36.509 16.292 -27.929 1.00 48.78 138 ASN A N 1
ATOM 1130 C CA . ASN A 1 138 ? 36.717 17.141 -26.752 1.00 48.78 138 ASN A CA 1
ATOM 1131 C C . ASN A 1 138 ? 35.762 18.345 -26.677 1.00 48.78 138 ASN A C 1
ATOM 1133 O O . ASN A 1 138 ? 35.520 18.842 -25.579 1.00 48.78 138 ASN A O 1
ATOM 1137 N N . ASN A 1 139 ? 35.164 18.766 -27.796 1.00 50.12 139 ASN A N 1
ATOM 1138 C CA . ASN A 1 139 ? 34.230 19.894 -27.823 1.00 50.12 139 ASN A CA 1
ATOM 1139 C C . ASN A 1 139 ? 32.777 19.493 -27.514 1.00 50.12 139 ASN A C 1
ATOM 1141 O O . ASN A 1 139 ? 32.015 20.328 -27.037 1.00 50.12 139 ASN A O 1
ATOM 1145 N N . PHE A 1 140 ? 32.382 18.224 -27.698 1.00 52.59 140 PHE A N 1
ATOM 1146 C CA . PHE A 1 140 ? 31.021 17.780 -27.342 1.00 52.59 140 PHE A CA 1
ATOM 1147 C C . PHE A 1 140 ? 30.827 17.581 -25.825 1.00 52.59 140 PHE A C 1
ATOM 1149 O O . PHE A 1 140 ? 29.701 17.572 -25.335 1.00 52.59 140 PHE A O 1
ATOM 1156 N N . PHE A 1 141 ? 31.923 17.455 -25.065 1.00 54.28 141 PHE A N 1
ATOM 1157 C CA . PHE A 1 141 ? 31.904 17.312 -23.601 1.00 54.28 141 PHE A CA 1
ATOM 1158 C C . PHE A 1 141 ? 32.167 18.625 -22.832 1.00 54.28 141 PHE A C 1
ATOM 1160 O O . PHE A 1 141 ? 32.206 18.602 -21.601 1.00 54.28 141 PHE A O 1
ATOM 1167 N N . GLN A 1 142 ? 32.327 19.766 -23.513 1.00 52.16 142 GLN A N 1
ATOM 1168 C CA . GLN A 1 142 ? 32.491 21.089 -22.889 1.00 52.16 142 GLN A CA 1
ATOM 1169 C C . GLN A 1 142 ? 31.230 21.939 -23.148 1.00 52.16 142 GLN A C 1
ATOM 1171 O O . GLN A 1 142 ? 31.171 22.696 -24.110 1.00 52.16 142 GLN A O 1
ATOM 1176 N N . SER A 1 143 ? 30.151 21.847 -22.356 1.00 44.00 143 SER A N 1
ATOM 1177 C CA . SER A 1 143 ? 29.979 22.548 -21.059 1.00 44.00 143 SER A CA 1
ATOM 1178 C C . SER A 1 143 ? 28.572 22.280 -20.455 1.00 44.00 143 SER A C 1
ATOM 1180 O O . SER A 1 143 ? 27.678 21.924 -21.221 1.00 44.00 143 SER A O 1
ATOM 1182 N N . PRO A 1 144 ? 28.275 22.599 -19.170 1.00 48.72 144 PRO A N 1
ATOM 1183 C CA . PRO A 1 144 ? 29.151 22.702 -18.003 1.00 48.72 144 PRO A CA 1
ATOM 1184 C C . PRO A 1 144 ? 28.721 21.799 -16.815 1.00 48.72 144 PRO A C 1
ATOM 1186 O O . PRO A 1 144 ? 27.561 21.443 -16.638 1.00 48.72 144 PRO A O 1
ATOM 1189 N N . SER A 1 145 ? 29.716 21.525 -15.968 1.00 49.81 145 SER A N 1
ATOM 1190 C CA . SER A 1 145 ? 29.664 21.240 -14.523 1.00 49.81 145 SER A CA 1
ATOM 1191 C C . SER A 1 145 ? 28.884 20.028 -13.972 1.00 49.81 145 SER A C 1
ATOM 1193 O O . SER A 1 145 ? 27.661 19.985 -13.930 1.00 49.81 145 SER A O 1
ATOM 1195 N N . GLU A 1 146 ? 29.689 19.156 -13.348 1.00 47.28 146 GLU A N 1
ATOM 1196 C CA . GLU A 1 146 ? 29.420 18.400 -12.114 1.00 47.28 146 GL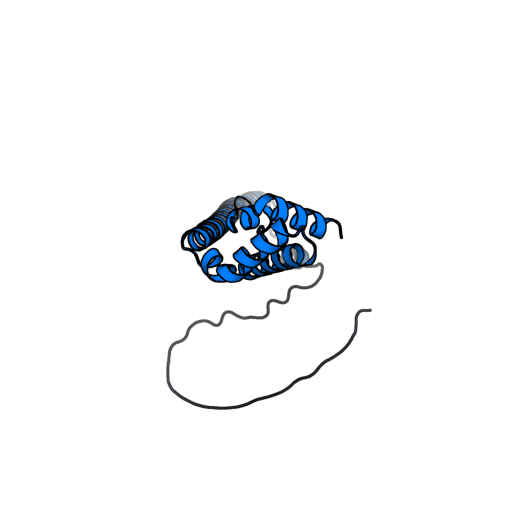U A CA 1
ATOM 1197 C C . GLU A 1 146 ? 28.569 17.127 -12.168 1.00 47.28 146 GLU A C 1
ATOM 1199 O O . GLU A 1 146 ? 27.459 17.088 -11.659 1.00 47.28 146 GLU A O 1
ATOM 1204 N N . GLN A 1 147 ? 29.200 16.006 -12.542 1.00 41.12 147 GLN A N 1
ATOM 1205 C CA . GLN A 1 147 ? 29.086 14.774 -11.744 1.00 41.12 147 GLN A CA 1
ATOM 1206 C C . GLN A 1 147 ? 30.440 14.055 -11.675 1.00 41.12 147 GLN A C 1
ATOM 1208 O O . GLN A 1 147 ? 30.806 13.252 -12.530 1.00 41.12 147 GLN A O 1
ATOM 1213 N N . LYS A 1 148 ? 31.203 14.344 -10.613 1.00 43.16 148 LYS A N 1
ATOM 1214 C CA . LYS A 1 148 ? 32.340 13.517 -10.195 1.00 43.16 148 LYS A CA 1
ATOM 1215 C C . LYS A 1 148 ? 31.802 12.163 -9.724 1.00 43.16 148 LYS A C 1
ATOM 1217 O O . LYS A 1 148 ? 31.276 12.060 -8.622 1.00 43.16 148 LYS A O 1
ATOM 1222 N N . SER A 1 149 ? 31.972 11.121 -10.530 1.00 40.66 149 SER A N 1
ATOM 1223 C CA . SER A 1 149 ? 31.953 9.736 -10.053 1.00 40.66 149 SER A CA 1
ATOM 1224 C C . SER A 1 149 ? 33.393 9.235 -10.017 1.00 40.66 149 SER A C 1
ATOM 1226 O O . SER A 1 149 ? 33.896 8.606 -10.944 1.00 40.66 149 SER A O 1
ATOM 1228 N N . THR A 1 150 ? 34.107 9.581 -8.949 1.00 46.28 150 THR A N 1
ATOM 1229 C CA . THR A 1 150 ? 35.355 8.911 -8.589 1.00 46.28 150 THR A CA 1
ATOM 1230 C C . THR A 1 150 ? 35.012 7.605 -7.893 1.00 46.28 150 THR A C 1
ATOM 1232 O O . THR A 1 150 ? 34.762 7.611 -6.694 1.00 46.28 150 THR A O 1
ATOM 1235 N N . ASN A 1 151 ? 35.012 6.499 -8.637 1.00 42.03 151 ASN A N 1
ATOM 1236 C CA . ASN A 1 151 ? 35.384 5.184 -8.114 1.00 42.03 151 ASN A CA 1
ATOM 1237 C C . ASN A 1 151 ? 35.908 4.306 -9.264 1.00 42.03 151 ASN A C 1
ATOM 1239 O O . ASN A 1 151 ? 35.130 3.914 -10.135 1.00 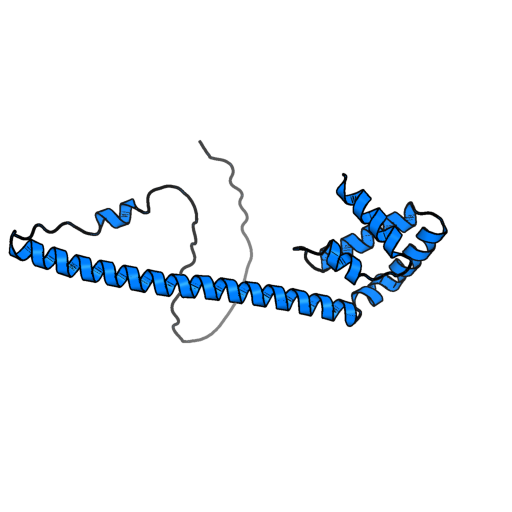42.03 151 ASN A O 1
ATOM 1243 N N . PRO A 1 152 ? 37.213 3.980 -9.308 1.00 41.59 152 PRO A N 1
ATOM 1244 C CA . PRO A 1 152 ? 37.742 3.074 -10.315 1.00 41.59 152 PRO A CA 1
ATOM 1245 C C . PRO A 1 152 ? 37.354 1.623 -9.999 1.00 41.59 152 PRO A C 1
ATOM 1247 O O . PRO A 1 152 ? 37.608 1.114 -8.906 1.00 41.59 152 PRO A O 1
ATOM 1250 N N . ILE A 1 153 ? 36.794 0.934 -10.995 1.00 44.59 153 ILE A N 1
ATOM 1251 C CA . ILE A 1 153 ? 36.630 -0.523 -11.008 1.00 44.59 153 ILE A CA 1
ATOM 1252 C C . ILE A 1 153 ? 38.035 -1.144 -11.021 1.00 44.59 153 ILE A C 1
ATOM 1254 O O . ILE A 1 153 ? 38.710 -1.167 -12.052 1.00 44.59 153 ILE A O 1
ATOM 1258 N N . LYS A 1 154 ? 38.510 -1.627 -9.867 1.00 41.28 154 LYS A N 1
ATOM 1259 C CA . LYS A 1 154 ? 39.771 -2.375 -9.787 1.00 41.28 154 LYS A CA 1
ATOM 1260 C C . LYS A 1 154 ? 39.565 -3.802 -10.295 1.00 41.28 154 LYS A C 1
ATOM 1262 O O . LYS A 1 154 ? 38.729 -4.551 -9.797 1.00 41.28 154 LYS A O 1
ATOM 1267 N N . ARG A 1 155 ? 40.367 -4.156 -11.304 1.00 42.69 155 ARG A N 1
ATOM 1268 C CA . ARG A 1 155 ? 40.498 -5.499 -11.875 1.00 42.69 155 ARG A CA 1
ATOM 1269 C C . ARG A 1 155 ? 40.925 -6.511 -10.807 1.00 42.69 155 ARG A C 1
ATOM 1271 O O . ARG A 1 155 ? 41.812 -6.249 -10.000 1.00 42.69 155 ARG A O 1
ATOM 1278 N N . ARG A 1 156 ? 40.301 -7.685 -10.876 1.00 38.69 156 ARG A N 1
ATOM 1279 C CA . ARG A 1 156 ? 40.566 -8.899 -10.099 1.00 38.69 156 ARG A CA 1
ATOM 1280 C C . ARG A 1 156 ? 42.013 -9.376 -10.314 1.00 38.69 156 ARG A C 1
ATOM 1282 O O . ARG A 1 156 ? 42.406 -9.627 -11.451 1.00 38.69 156 ARG A O 1
ATOM 1289 N N . ARG A 1 157 ? 42.776 -9.542 -9.232 1.00 37.44 157 ARG A N 1
ATOM 1290 C CA . ARG A 1 157 ? 43.911 -10.475 -9.152 1.00 37.44 157 ARG A CA 1
ATOM 1291 C C . ARG A 1 157 ? 43.822 -11.225 -7.828 1.00 37.44 157 ARG A C 1
ATOM 1293 O O . ARG A 1 157 ? 43.645 -10.616 -6.777 1.00 37.44 157 ARG A O 1
ATOM 1300 N N . GLU A 1 158 ? 43.866 -12.543 -7.931 1.00 38.03 158 GLU A N 1
ATOM 1301 C CA . GLU A 1 158 ? 43.960 -13.486 -6.821 1.00 38.03 158 GLU A CA 1
ATOM 1302 C C . GLU A 1 158 ? 45.357 -13.424 -6.197 1.00 38.03 158 GLU A C 1
ATOM 1304 O O . GLU A 1 158 ? 46.333 -13.376 -6.939 1.00 38.03 158 GLU A O 1
ATOM 1309 N N . SER A 1 159 ? 45.424 -13.431 -4.858 1.00 37.50 159 SER A N 1
ATOM 1310 C CA . SER A 1 159 ? 46.255 -14.320 -4.017 1.00 37.50 159 SER A CA 1
ATOM 1311 C C . SER A 1 159 ? 46.591 -13.677 -2.658 1.00 37.50 159 SER A C 1
ATOM 1313 O O . SER A 1 159 ? 47.220 -12.625 -2.624 1.00 37.50 159 SER A O 1
ATOM 1315 N N . GLY A 1 160 ? 46.263 -14.370 -1.558 1.00 28.38 160 GLY A N 1
ATOM 1316 C CA . GLY A 1 160 ? 47.176 -14.519 -0.413 1.00 28.38 160 GLY A CA 1
ATOM 1317 C C . GLY A 1 160 ? 47.090 -13.567 0.798 1.00 28.38 160 GLY A C 1
ATOM 1318 O O . GLY A 1 160 ? 47.721 -12.524 0.799 1.00 28.38 160 GLY A O 1
ATOM 1319 N N . ILE A 1 161 ? 46.444 -14.059 1.869 1.00 29.94 161 ILE A N 1
ATOM 1320 C CA . ILE A 1 161 ? 46.938 -14.143 3.272 1.00 29.94 161 ILE A CA 1
ATOM 1321 C C . ILE A 1 161 ? 47.044 -12.859 4.155 1.00 29.94 161 ILE A C 1
ATOM 1323 O O . ILE A 1 161 ? 47.954 -12.055 4.025 1.00 29.94 161 ILE A O 1
ATOM 1327 N N . PHE A 1 162 ? 46.135 -12.828 5.150 1.00 28.94 162 PHE A N 1
ATOM 1328 C CA . PHE A 1 162 ? 46.223 -12.452 6.587 1.00 28.94 162 PHE A CA 1
ATOM 1329 C C . PHE A 1 162 ? 46.569 -11.029 7.121 1.00 28.94 162 PHE A C 1
ATOM 1331 O O . PHE A 1 162 ? 47.687 -10.546 7.019 1.00 28.94 162 PHE A O 1
ATOM 1338 N N . ASN A 1 163 ? 45.605 -10.553 7.937 1.00 31.56 163 ASN A N 1
ATOM 1339 C CA . ASN A 1 163 ? 45.668 -9.929 9.282 1.00 31.56 163 ASN A CA 1
ATOM 1340 C C . ASN A 1 163 ? 45.861 -8.410 9.549 1.00 31.56 163 ASN A C 1
ATOM 1342 O O . ASN A 1 163 ? 46.929 -7.848 9.357 1.00 31.56 163 ASN A O 1
ATOM 1346 N N . ALA A 1 164 ? 44.829 -7.886 10.246 1.00 33.06 164 ALA A N 1
ATOM 1347 C CA . ALA A 1 164 ? 44.831 -7.171 11.542 1.00 33.06 164 ALA A CA 1
ATOM 1348 C C . ALA A 1 164 ? 44.894 -5.619 11.640 1.00 33.06 164 ALA A C 1
ATOM 1350 O O . ALA A 1 164 ? 45.929 -5.004 11.428 1.00 33.06 164 ALA A O 1
ATOM 1351 N N . ASN A 1 165 ? 43.776 -5.091 12.181 1.00 31.05 165 ASN A N 1
ATOM 1352 C CA . ASN A 1 165 ? 43.592 -4.090 13.259 1.00 31.05 165 ASN A CA 1
ATOM 1353 C C . ASN A 1 165 ? 43.678 -2.559 13.032 1.00 31.05 165 ASN A C 1
ATOM 1355 O O . ASN A 1 165 ? 44.689 -2.047 12.570 1.00 31.05 165 ASN A O 1
ATOM 1359 N N . ASN A 1 166 ? 42.634 -1.898 13.585 1.00 33.56 166 ASN A N 1
ATOM 1360 C CA . ASN A 1 166 ? 42.539 -0.560 14.226 1.00 33.56 166 ASN A CA 1
ATOM 1361 C C . ASN A 1 166 ? 42.826 0.692 13.365 1.00 33.56 166 ASN A C 1
ATOM 1363 O O . ASN A 1 166 ? 43.577 0.632 12.408 1.00 33.56 166 ASN A O 1
ATOM 1367 N N . GLU A 1 167 ? 42.303 1.899 13.598 1.00 31.36 167 GLU A N 1
ATOM 1368 C CA . GLU A 1 167 ? 41.369 2.530 14.542 1.00 31.36 167 GLU A CA 1
ATOM 1369 C C . GLU A 1 167 ? 41.001 3.907 13.929 1.00 31.36 167 GLU A C 1
ATOM 1371 O O . GLU A 1 167 ? 41.713 4.425 13.073 1.00 31.36 167 GLU A O 1
ATOM 1376 N N . GLU A 1 168 ? 39.865 4.439 14.368 1.00 36.16 168 GLU A N 1
ATOM 1377 C CA . GLU A 1 168 ? 39.389 5.831 14.460 1.00 36.16 168 GLU A CA 1
ATOM 1378 C C . GLU A 1 168 ? 40.027 7.043 13.723 1.00 36.16 168 GLU A C 1
ATOM 1380 O O . GLU A 1 168 ? 41.228 7.283 13.670 1.00 36.16 168 GLU A O 1
ATOM 1385 N N . ASP A 1 169 ? 39.088 7.935 13.369 1.00 36.62 169 ASP A N 1
ATOM 1386 C CA . ASP A 1 169 ? 39.154 9.404 13.412 1.00 36.62 169 ASP A CA 1
ATOM 1387 C C . ASP A 1 169 ? 39.832 10.205 12.281 1.00 36.62 169 ASP A C 1
ATOM 1389 O O . ASP A 1 169 ? 41.051 10.246 12.124 1.00 36.62 169 ASP A O 1
ATOM 1393 N N . LYS A 1 170 ? 39.013 11.027 11.594 1.00 40.72 170 LYS A N 1
ATOM 1394 C CA . LYS A 1 170 ? 39.117 12.502 11.674 1.00 40.72 170 LYS A CA 1
ATOM 1395 C C . LYS A 1 170 ? 38.014 13.239 10.899 1.00 40.72 170 LYS A C 1
ATOM 1397 O O . LYS A 1 170 ? 37.875 13.133 9.684 1.00 40.72 170 LYS A O 1
ATOM 1402 N N . LYS A 1 171 ? 37.273 14.066 11.644 1.00 41.47 171 LYS A N 1
ATOM 1403 C CA . LYS A 1 171 ? 36.398 15.161 11.184 1.00 41.47 171 LYS A CA 1
ATOM 1404 C C . LYS A 1 171 ? 37.211 16.291 10.530 1.00 41.47 171 LYS A C 1
ATOM 1406 O O . LYS A 1 171 ? 38.226 16.675 11.098 1.00 41.47 171 LYS A O 1
ATOM 1411 N N . MET A 1 172 ? 36.671 16.963 9.502 1.00 34.47 172 MET A N 1
ATOM 1412 C CA . MET A 1 172 ? 36.732 18.437 9.398 1.00 34.47 172 MET A CA 1
ATOM 1413 C C . MET A 1 172 ? 35.755 19.025 8.362 1.00 34.47 172 MET A C 1
ATOM 1415 O O . MET A 1 172 ? 35.576 18.494 7.272 1.00 34.47 172 MET A O 1
ATOM 1419 N N . LYS A 1 173 ? 35.124 20.140 8.761 1.00 43.19 173 LYS A N 1
ATOM 1420 C CA . LYS A 1 173 ? 34.253 21.047 7.993 1.00 43.19 173 LYS A CA 1
ATOM 1421 C C . LYS A 1 173 ? 35.093 22.084 7.237 1.00 43.19 173 LYS A C 1
ATOM 1423 O O . LYS A 1 173 ? 35.971 22.653 7.875 1.00 43.19 173 LYS A O 1
ATOM 1428 N N . ILE A 1 174 ? 34.722 22.446 6.004 1.00 43.97 174 ILE A N 1
ATOM 1429 C CA . ILE A 1 174 ? 35.061 23.723 5.322 1.00 43.97 174 ILE A CA 1
ATOM 1430 C C . ILE A 1 174 ? 33.885 24.010 4.353 1.00 43.97 174 ILE A C 1
ATOM 1432 O O . ILE A 1 174 ? 33.619 23.170 3.503 1.00 43.97 174 ILE A O 1
ATOM 1436 N N . ARG A 1 175 ? 32.919 24.896 4.662 1.00 33.38 175 ARG A N 1
ATOM 1437 C CA . ARG A 1 175 ? 32.848 26.370 4.471 1.00 33.38 175 ARG A CA 1
ATOM 1438 C C . ARG A 1 175 ? 32.980 26.840 3.010 1.00 33.38 175 ARG A C 1
ATOM 1440 O O . ARG A 1 175 ? 34.033 26.666 2.419 1.00 33.38 175 ARG A O 1
ATOM 1447 N N . ASP A 1 176 ? 31.873 27.414 2.523 1.00 38.59 176 ASP A N 1
ATOM 1448 C CA . ASP A 1 176 ? 31.680 28.527 1.575 1.00 38.59 176 ASP A CA 1
ATOM 1449 C C . ASP A 1 176 ? 32.765 28.773 0.521 1.00 38.59 176 ASP A C 1
ATOM 1451 O O . ASP A 1 176 ? 33.871 29.101 0.909 1.00 38.59 176 ASP A O 1
ATOM 1455 N N . PHE A 1 177 ? 32.426 28.722 -0.777 1.00 33.31 177 PHE A N 1
ATOM 1456 C CA . PHE A 1 177 ? 32.948 29.616 -1.835 1.00 33.31 177 PHE A CA 1
ATOM 1457 C C . PHE A 1 177 ? 32.290 29.274 -3.194 1.00 33.31 177 PHE A C 1
ATOM 1459 O O . PHE A 1 177 ? 32.731 28.373 -3.901 1.00 33.31 177 PHE A O 1
ATOM 1466 N N . PHE A 1 178 ? 31.233 30.008 -3.556 1.00 35.19 178 PHE A N 1
ATOM 1467 C CA . PHE A 1 178 ? 30.837 30.272 -4.947 1.00 35.19 178 PHE A CA 1
ATOM 1468 C C . PHE A 1 178 ? 30.982 31.789 -5.146 1.00 35.19 178 PHE A C 1
ATOM 1470 O O . PHE A 1 178 ? 30.344 32.527 -4.389 1.00 35.19 178 PHE A O 1
ATOM 1477 N N . PRO A 1 179 ? 31.827 32.277 -6.068 1.00 45.62 179 PRO A N 1
ATOM 1478 C CA . PRO A 1 179 ? 31.606 33.559 -6.724 1.00 45.62 179 PRO A CA 1
ATOM 1479 C C . PRO A 1 179 ? 30.552 33.434 -7.833 1.00 45.62 179 PRO A C 1
ATOM 1481 O O . PRO A 1 179 ? 30.509 32.372 -8.498 1.00 45.62 179 PRO A O 1
#

pLDDT: mean 75.33, std 24.07, range [28.38, 97.0]